Protein AF-A0A847X5A8-F1 (afdb_monomer_lite)

Secondary structure (DSSP, 8-state):
-PPPPPTT-------------------S-PPP-TTTT--TTTT--

Structure (mmCIF, N/CA/C/O backbone):
data_AF-A0A847X5A8-F1
#
_entry.id   AF-A0A847X5A8-F1
#
loop_
_atom_site.group_PDB
_atom_site.id
_atom_site.type_symbol
_atom_site.label_atom_id
_atom_site.label_alt_id
_atom_site.label_comp_id
_atom_site.label_asym_id
_atom_site.label_entity_id
_atom_site.label_seq_id
_atom_site.pdbx_PDB_ins_code
_atom_site.Cartn_x
_atom_site.Cartn_y
_atom_site.Cartn_z
_atom_site.occupancy
_atom_site.B_iso_or_equiv
_atom_site.auth_seq_id
_atom_site.auth_comp_id
_atom_site.auth_asym_id
_atom_site.auth_atom_id
_atom_site.pdbx_PDB_model_num
ATOM 1 N N . GLU A 1 1 ? 22.827 8.643 -16.159 1.00 76.19 1 GLU A N 1
ATOM 2 C CA . GLU A 1 1 ? 22.956 8.337 -17.602 1.00 76.19 1 GLU A CA 1
ATOM 3 C C . GLU A 1 1 ? 21.577 8.138 -18.211 1.00 76.19 1 GLU A C 1
ATOM 5 O O . GLU A 1 1 ? 20.652 7.812 -17.474 1.00 76.19 1 GLU A O 1
ATOM 10 N N . LYS A 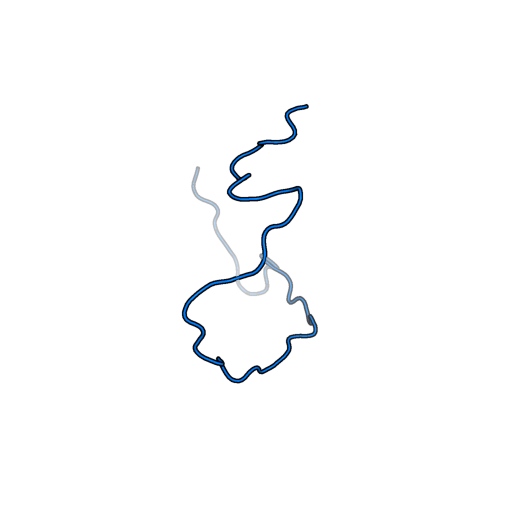1 2 ? 21.410 8.382 -19.515 1.00 84.56 2 LYS A N 1
ATOM 11 C CA . LYS A 1 2 ? 20.138 8.122 -20.205 1.00 84.56 2 LYS A CA 1
ATOM 12 C C . LYS A 1 2 ? 20.128 6.685 -20.723 1.00 84.56 2 LYS A C 1
ATOM 14 O O . LYS A 1 2 ? 21.041 6.305 -21.445 1.00 84.56 2 LYS A O 1
ATOM 19 N N . ALA A 1 3 ? 19.083 5.931 -20.397 1.00 89.50 3 ALA A N 1
ATOM 20 C CA . ALA A 1 3 ? 18.790 4.660 -21.050 1.00 89.50 3 ALA A CA 1
ATOM 21 C C . ALA A 1 3 ? 17.985 4.919 -22.337 1.00 89.50 3 ALA A C 1
ATOM 23 O O . ALA A 1 3 ? 17.059 5.734 -22.328 1.00 89.50 3 ALA A O 1
ATOM 24 N N . VAL A 1 4 ? 18.343 4.253 -23.438 1.00 94.12 4 VAL A N 1
ATOM 25 C CA . VAL A 1 4 ? 17.594 4.285 -24.706 1.00 94.12 4 VAL A CA 1
ATOM 26 C C . VAL A 1 4 ? 16.773 3.006 -24.789 1.00 94.12 4 VAL A C 1
ATOM 28 O O . VAL A 1 4 ? 17.353 1.928 -24.794 1.00 94.12 4 VAL A O 1
ATOM 31 N N . ILE A 1 5 ? 15.446 3.134 -24.851 1.00 96.00 5 ILE A N 1
ATOM 32 C CA . ILE A 1 5 ? 14.527 1.994 -24.942 1.00 96.00 5 ILE A CA 1
ATOM 33 C C . ILE A 1 5 ? 14.156 1.768 -26.406 1.00 96.00 5 ILE A C 1
ATOM 35 O O . ILE A 1 5 ? 13.736 2.702 -27.096 1.00 96.00 5 ILE A O 1
ATOM 39 N N . SER A 1 6 ? 14.294 0.529 -26.869 1.00 96.62 6 SER A N 1
ATOM 40 C CA . SER A 1 6 ? 13.975 0.136 -28.246 1.00 96.62 6 SER A CA 1
ATOM 41 C C . SER A 1 6 ? 12.585 -0.494 -28.369 1.00 96.62 6 SER A C 1
ATOM 43 O O . SER A 1 6 ? 12.012 -1.005 -27.405 1.00 96.62 6 SER A O 1
ATOM 45 N N . HIS A 1 7 ? 12.024 -0.490 -29.582 1.00 96.25 7 HIS A N 1
ATOM 46 C CA . HIS A 1 7 ? 10.751 -1.164 -29.845 1.00 96.25 7 HIS A CA 1
ATOM 47 C C . HIS A 1 7 ? 10.859 -2.671 -29.542 1.00 96.25 7 HIS A C 1
ATOM 49 O O . HIS A 1 7 ? 11.744 -3.345 -30.063 1.00 96.25 7 HIS A O 1
ATOM 55 N N . GLY A 1 8 ? 9.955 -3.189 -28.702 1.00 96.44 8 GLY A N 1
ATOM 56 C CA . GLY A 1 8 ? 9.937 -4.593 -28.265 1.00 96.44 8 GLY A CA 1
ATOM 57 C C . GLY A 1 8 ? 10.737 -4.890 -26.990 1.00 96.44 8 GLY A C 1
ATOM 58 O O . GLY A 1 8 ? 10.716 -6.022 -26.506 1.00 96.44 8 GLY A O 1
ATOM 59 N N . GLU A 1 9 ? 11.415 -3.898 -26.412 1.00 97.88 9 GLU A N 1
ATOM 60 C CA . GLU A 1 9 ? 12.169 -4.076 -25.173 1.00 97.88 9 GLU A CA 1
ATOM 61 C C . GLU A 1 9 ? 11.239 -4.250 -23.960 1.00 97.88 9 GLU A C 1
ATOM 63 O O . GLU A 1 9 ? 10.286 -3.496 -23.752 1.00 97.88 9 GLU A O 1
ATOM 68 N N . ARG A 1 10 ? 11.516 -5.266 -23.133 1.00 96.50 10 ARG A N 1
ATOM 69 C CA . ARG A 1 10 ? 10.771 -5.522 -21.893 1.00 96.50 10 ARG A CA 1
ATOM 70 C C . ARG A 1 10 ? 11.375 -4.699 -20.763 1.00 96.50 10 ARG A C 1
ATOM 72 O O . ARG A 1 10 ? 12.445 -5.033 -20.270 1.00 96.50 10 ARG A O 1
ATOM 79 N N . VAL A 1 11 ? 10.661 -3.669 -20.325 1.00 95.75 11 VAL A N 1
ATOM 80 C CA . VAL A 1 11 ? 11.136 -2.731 -19.288 1.00 95.75 11 VAL A CA 1
ATOM 81 C C . VAL A 1 11 ? 10.353 -2.815 -17.978 1.00 95.75 11 VAL A C 1
ATOM 83 O O . VAL A 1 11 ? 10.683 -2.151 -17.001 1.00 95.75 11 VAL A O 1
ATOM 86 N N . ALA A 1 12 ? 9.308 -3.639 -17.952 1.00 97.12 12 ALA A N 1
ATOM 87 C CA . ALA A 1 12 ? 8.466 -3.880 -16.792 1.00 97.12 12 ALA A CA 1
ATOM 88 C C . ALA A 1 12 ? 7.722 -5.213 -16.946 1.00 97.12 12 ALA A C 1
ATOM 90 O O . ALA A 1 12 ? 7.810 -5.886 -17.977 1.00 97.12 12 ALA A O 1
ATOM 91 N N . GLN A 1 13 ? 6.974 -5.578 -15.909 1.00 97.56 13 GLN A N 1
ATOM 92 C CA . GLN A 1 13 ? 6.142 -6.775 -15.872 1.00 97.56 13 GLN A CA 1
ATOM 93 C C . GLN A 1 13 ? 4.821 -6.484 -15.159 1.00 97.56 13 GLN A C 1
ATOM 95 O O . GLN A 1 13 ? 4.777 -5.716 -14.199 1.00 97.56 13 GLN A O 1
ATOM 100 N N . MET A 1 14 ? 3.744 -7.093 -15.654 1.00 97.19 14 MET A N 1
ATOM 101 C CA . MET A 1 14 ? 2.415 -6.987 -15.059 1.00 97.19 14 MET A CA 1
ATOM 102 C C . MET A 1 14 ? 2.294 -7.968 -13.894 1.00 97.19 14 MET A C 1
ATOM 104 O O . MET A 1 14 ? 2.646 -9.138 -14.032 1.00 97.19 1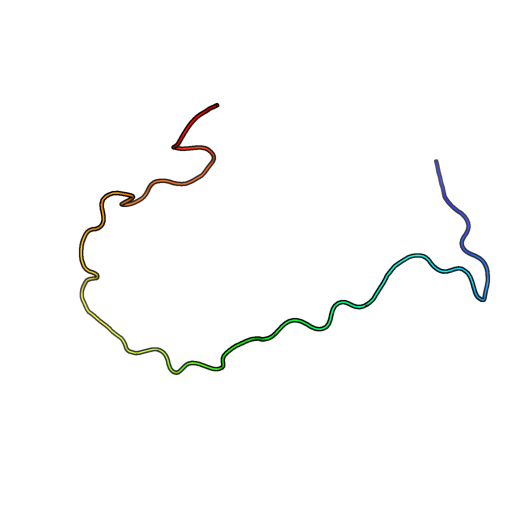4 MET A O 1
ATOM 108 N N . ILE A 1 15 ? 1.732 -7.506 -12.780 1.00 97.12 15 ILE A N 1
ATOM 109 C CA . ILE A 1 15 ? 1.358 -8.354 -11.650 1.00 97.12 15 ILE A CA 1
ATOM 110 C C . ILE A 1 15 ? -0.163 -8.348 -11.530 1.00 97.12 15 ILE A C 1
ATOM 112 O O . ILE A 1 15 ? -0.779 -7.288 -11.437 1.00 97.12 15 ILE A O 1
ATOM 116 N N . LEU A 1 16 ? -0.763 -9.538 -11.521 1.00 96.81 16 LEU A N 1
ATOM 117 C CA . LEU A 1 16 ? -2.181 -9.718 -11.225 1.00 96.81 16 LEU A CA 1
ATOM 118 C C . LEU A 1 16 ? -2.321 -10.025 -9.735 1.00 96.81 16 LEU A C 1
ATOM 120 O O . LEU A 1 16 ? -2.025 -11.133 -9.294 1.00 96.81 16 LEU A O 1
ATOM 124 N N . ALA A 1 17 ? -2.748 -9.030 -8.962 1.00 97.31 17 ALA A N 1
ATOM 125 C CA . ALA A 1 17 ? -2.990 -9.169 -7.533 1.00 97.31 17 ALA A CA 1
ATOM 126 C C . ALA A 1 17 ? -4.485 -9.037 -7.232 1.00 97.31 17 ALA A C 1
ATOM 128 O O . ALA A 1 17 ? -5.185 -8.221 -7.836 1.00 97.31 17 ALA A O 1
ATOM 129 N N . LYS A 1 18 ? -4.973 -9.837 -6.279 1.00 97.44 18 LYS A N 1
ATOM 130 C CA . LYS A 1 18 ? -6.335 -9.692 -5.764 1.00 97.44 18 LYS A CA 1
ATOM 131 C C . LYS A 1 18 ? -6.452 -8.352 -5.040 1.00 97.44 18 LYS A C 1
ATOM 133 O O . LYS A 1 18 ? -5.577 -7.996 -4.256 1.00 97.44 18 LYS A O 1
ATOM 138 N N . TYR A 1 19 ? -7.557 -7.658 -5.266 1.00 97.12 19 TYR A N 1
ATOM 139 C CA . TYR A 1 19 ? -7.961 -6.517 -4.458 1.00 97.12 19 TYR A CA 1
ATOM 140 C C . TYR A 1 19 ? -9.424 -6.682 -4.057 1.00 97.12 19 TYR A C 1
ATOM 142 O O . TYR A 1 19 ? -10.190 -7.360 -4.743 1.00 97.12 19 TYR A O 1
ATOM 150 N N . GLU A 1 20 ? -9.796 -6.067 -2.940 1.00 97.38 20 GLU A N 1
ATOM 151 C CA . GLU A 1 20 ? -11.171 -6.059 -2.452 1.00 97.38 20 GLU A CA 1
ATOM 152 C C . GLU A 1 20 ? -11.793 -4.687 -2.691 1.00 97.38 20 GLU A C 1
ATOM 154 O O . GLU A 1 20 ? -11.134 -3.653 -2.546 1.00 97.38 20 GLU A O 1
ATOM 159 N N . ARG A 1 21 ? -13.082 -4.672 -3.029 1.00 97.44 21 ARG A N 1
ATOM 160 C CA . ARG A 1 21 ? -13.882 -3.449 -3.025 1.00 97.44 21 ARG A CA 1
ATOM 161 C C . ARG A 1 21 ? -14.614 -3.371 -1.695 1.00 97.44 21 ARG A C 1
ATOM 163 O O . ARG A 1 21 ? -15.341 -4.296 -1.348 1.00 97.44 21 ARG A O 1
ATOM 170 N N . ILE A 1 22 ? -14.436 -2.265 -0.985 1.00 97.00 22 ILE A N 1
ATOM 171 C CA . ILE A 1 22 ? -15.087 -2.039 0.303 1.00 97.00 22 ILE A CA 1
ATOM 172 C C . ILE A 1 22 ? -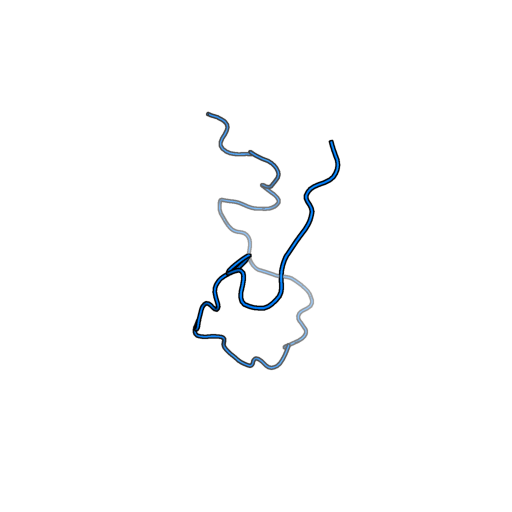15.993 -0.816 0.260 1.00 97.00 22 ILE A C 1
ATOM 174 O O . ILE A 1 22 ? -15.807 0.093 -0.551 1.00 97.00 22 ILE A O 1
ATOM 178 N N . GLU A 1 23 ? -16.956 -0.803 1.171 1.00 97.94 23 GLU A N 1
ATOM 179 C CA . GLU A 1 23 ? -17.744 0.371 1.514 1.00 97.94 23 GLU A CA 1
ATOM 180 C C . GLU A 1 23 ? -17.209 0.926 2.831 1.00 97.94 23 GLU A C 1
ATOM 182 O O . GLU A 1 23 ? -17.043 0.190 3.808 1.00 97.94 23 GLU A O 1
ATOM 187 N N . PHE A 1 24 ? -16.899 2.220 2.853 1.00 96.75 24 PHE A N 1
ATOM 188 C CA . PHE A 1 24 ? -16.466 2.866 4.082 1.00 96.75 24 PHE A CA 1
ATOM 189 C C . PHE A 1 24 ? -17.651 3.002 5.030 1.00 96.75 24 PHE A C 1
ATOM 191 O O . PHE A 1 24 ? -18.708 3.507 4.656 1.00 96.75 24 PHE A O 1
ATOM 198 N N . LYS A 1 25 ? -17.447 2.573 6.273 1.00 97.06 25 LYS A N 1
ATOM 199 C CA . LYS A 1 25 ? -18.374 2.812 7.371 1.00 97.06 25 LYS A CA 1
ATOM 200 C C . LYS A 1 25 ? -17.763 3.860 8.287 1.00 97.06 25 LYS A C 1
ATOM 202 O O . LYS A 1 25 ? -16.727 3.605 8.895 1.00 97.06 25 LYS A O 1
ATOM 207 N N . GLU A 1 26 ? -18.404 5.018 8.358 1.00 97.75 26 GLU A N 1
ATOM 208 C CA . GLU A 1 26 ? -18.006 6.088 9.267 1.00 97.75 26 GLU A CA 1
ATOM 209 C C . GLU A 1 26 ? -18.142 5.628 10.727 1.00 97.75 26 GLU A C 1
ATOM 211 O O . GLU A 1 26 ? -19.088 4.918 11.089 1.00 97.75 26 GLU A O 1
ATOM 216 N N . ALA A 1 27 ? -17.161 5.994 11.547 1.00 97.19 27 ALA A N 1
ATOM 217 C CA . ALA A 1 27 ? -17.107 5.699 12.970 1.00 97.19 27 ALA A CA 1
ATOM 218 C C . ALA A 1 27 ? -16.474 6.891 13.691 1.00 97.19 27 ALA A C 1
ATOM 220 O O . ALA A 1 27 ? -15.557 7.509 13.156 1.00 97.19 27 ALA A O 1
ATOM 221 N N . GLU A 1 28 ? -16.957 7.189 14.896 1.00 97.88 28 GLU A N 1
ATOM 222 C CA . GLU A 1 28 ? -16.412 8.273 15.721 1.00 97.88 28 GLU A CA 1
ATOM 223 C C . GLU A 1 28 ? -14.981 7.955 16.177 1.00 97.88 28 GLU A C 1
ATOM 225 O O . GLU A 1 28 ? -14.116 8.824 16.140 1.00 97.88 28 GLU A O 1
ATOM 230 N N . GLU A 1 29 ? -14.713 6.693 16.536 1.00 97.19 29 GLU A N 1
ATOM 231 C CA . GLU A 1 29 ? -13.404 6.222 16.996 1.00 97.19 29 GLU A CA 1
ATOM 232 C C . GLU A 1 29 ? -13.123 4.779 16.537 1.00 97.19 29 GLU A C 1
ATOM 234 O O . GLU A 1 29 ? -14.035 3.969 16.325 1.00 97.19 29 GLU A O 1
ATOM 239 N N . LEU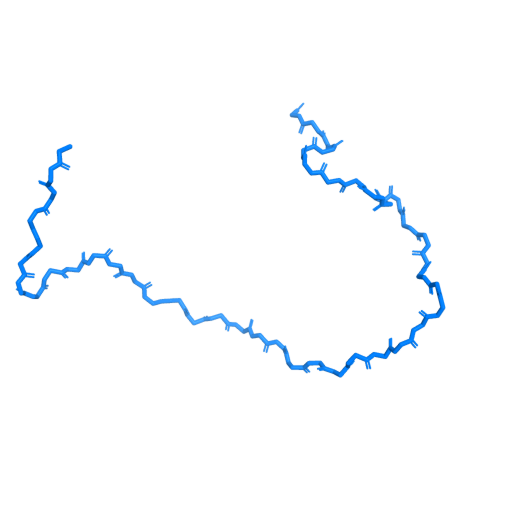 A 1 30 ? -11.838 4.442 16.390 1.00 96.25 30 LEU A N 1
ATOM 240 C CA . LEU A 1 30 ? -11.362 3.081 16.130 1.00 96.25 30 LEU A CA 1
ATOM 241 C C . LEU A 1 30 ? -10.849 2.447 17.427 1.00 96.25 30 LEU A C 1
ATOM 243 O O . LEU A 1 30 ? -10.439 3.138 18.351 1.00 96.25 30 LEU A O 1
ATOM 247 N N . LYS A 1 31 ? -10.849 1.112 17.497 1.00 96.31 31 LYS A N 1
ATOM 248 C CA . LYS A 1 31 ? -10.291 0.396 18.652 1.00 96.31 31 LYS A CA 1
ATOM 249 C C . LYS A 1 31 ? -8.771 0.517 18.680 1.00 96.31 31 LYS A C 1
ATOM 251 O O . LYS A 1 31 ? -8.127 0.361 17.641 1.00 96.31 31 LYS A O 1
ATOM 256 N N . ASP A 1 32 ? -8.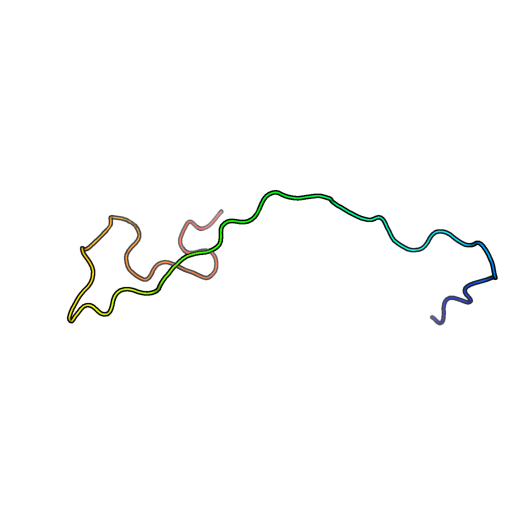218 0.645 19.881 1.00 97.00 32 ASP A N 1
ATOM 257 C CA . ASP A 1 32 ? -6.779 0.557 20.093 1.00 97.00 32 ASP A CA 1
ATOM 258 C C . ASP A 1 32 ? -6.221 -0.799 19.649 1.00 97.00 32 ASP A C 1
ATOM 260 O O . ASP A 1 32 ? -6.861 -1.852 19.747 1.00 97.00 32 ASP A O 1
ATOM 264 N N . THR A 1 33 ? -4.976 -0.773 19.186 1.00 96.88 33 THR A N 1
ATOM 265 C CA . THR A 1 33 ? -4.195 -1.971 18.876 1.00 96.88 33 THR A CA 1
ATOM 266 C C . THR A 1 33 ? -2.808 -1.827 19.483 1.00 96.88 33 THR A C 1
ATOM 268 O O . THR A 1 33 ? -2.350 -0.717 19.730 1.00 96.88 33 THR A O 1
ATOM 271 N N . GLN A 1 34 ? -2.092 -2.939 19.663 1.00 95.06 34 GLN A N 1
ATOM 272 C CA . GLN A 1 34 ? -0.709 -2.909 20.154 1.00 95.06 34 GLN A CA 1
ATOM 273 C C . GLN A 1 34 ? 0.214 -2.023 19.295 1.00 95.06 34 GLN A C 1
ATOM 275 O O . GLN A 1 34 ? 1.178 -1.467 19.811 1.00 95.06 34 GLN A O 1
ATOM 280 N N . ARG A 1 35 ? -0.071 -1.895 17.991 1.00 94.50 35 ARG A N 1
ATOM 281 C CA . ARG A 1 35 ? 0.694 -1.033 17.081 1.00 94.50 35 ARG A CA 1
ATOM 282 C C . ARG A 1 35 ? 0.404 0.455 17.304 1.00 94.50 35 ARG A C 1
ATOM 284 O O . ARG A 1 35 ? 1.318 1.257 17.140 1.00 94.50 35 ARG A O 1
ATOM 291 N N . GLY A 1 36 ? -0.839 0.817 17.628 1.00 94.75 36 GLY A N 1
ATOM 292 C CA . GLY A 1 36 ? -1.286 2.212 17.694 1.00 94.75 36 GLY A CA 1
ATOM 293 C C . GLY A 1 36 ? -0.880 3.003 16.445 1.00 94.75 36 GLY A C 1
ATOM 294 O O . GLY A 1 36 ? -1.001 2.506 15.323 1.00 94.75 36 GLY A O 1
ATOM 295 N N . ASP A 1 37 ? -0.297 4.181 16.657 1.00 94.69 37 ASP A N 1
ATOM 296 C CA . ASP A 1 37 ? 0.190 5.080 15.600 1.00 94.69 37 ASP A CA 1
ATOM 297 C C . ASP A 1 37 ? 1.584 4.702 15.045 1.00 94.69 37 ASP A C 1
ATOM 299 O O . ASP A 1 37 ? 2.225 5.477 14.330 1.00 94.69 37 ASP A O 1
ATOM 303 N N . GLY A 1 38 ? 2.094 3.509 15.371 1.00 92.94 38 GLY A N 1
ATOM 304 C CA . GLY A 1 38 ? 3.420 3.039 14.970 1.00 92.94 38 GLY A CA 1
ATOM 305 C C . GLY A 1 38 ? 3.600 2.896 13.449 1.00 92.94 38 GLY A C 1
ATOM 306 O O . GLY A 1 38 ? 3.135 1.929 12.831 1.00 92.94 38 GLY A O 1
ATOM 307 N N . GLY A 1 39 ? 4.368 3.816 12.854 1.00 93.38 39 GLY A N 1
ATOM 308 C CA . GLY A 1 39 ? 4.787 3.835 11.443 1.00 93.38 39 GLY A CA 1
ATOM 309 C C . GLY A 1 39 ? 6.295 4.070 11.263 1.00 93.38 39 GLY A C 1
ATOM 310 O O . GLY A 1 39 ? 7.045 4.073 12.230 1.00 93.38 39 GLY A O 1
ATOM 311 N N . PHE A 1 40 ? 6.767 4.238 10.023 1.00 92.00 40 PHE A N 1
ATOM 312 C CA . PHE A 1 40 ? 8.145 4.682 9.708 1.00 92.00 40 PHE A CA 1
ATOM 313 C C . PHE A 1 40 ? 9.277 3.928 10.430 1.00 92.00 40 PHE A C 1
ATOM 315 O O . PHE A 1 40 ? 10.156 4.527 11.039 1.00 92.00 40 PHE A O 1
ATOM 322 N N . GLY A 1 41 ? 9.262 2.595 10.370 1.00 91.56 41 GLY A N 1
ATOM 323 C CA . GLY A 1 41 ? 10.291 1.796 11.039 1.00 91.56 41 GLY A CA 1
ATOM 324 C C . GLY A 1 41 ? 10.131 1.724 12.561 1.00 91.56 41 GLY A C 1
ATOM 325 O O . GLY A 1 41 ? 11.117 1.493 13.247 1.00 91.56 41 GLY A O 1
ATOM 326 N N . HIS A 1 42 ? 8.910 1.874 13.100 1.00 89.69 42 HIS A N 1
ATOM 327 C CA . HIS A 1 42 ? 8.645 1.805 14.550 1.00 89.69 42 HIS A CA 1
ATOM 328 C C . HIS A 1 42 ? 9.137 0.522 15.247 1.00 89.69 42 HIS A C 1
ATOM 330 O O . HIS A 1 42 ? 9.299 0.515 16.461 1.00 89.69 42 HIS A O 1
ATOM 336 N N . THR A 1 43 ? 9.364 -0.563 14.499 1.00 90.31 43 THR A N 1
ATOM 337 C CA . THR A 1 43 ? 9.905 -1.821 15.032 1.00 90.31 43 THR A CA 1
ATOM 338 C C . THR A 1 43 ? 11.428 -1.840 15.114 1.00 90.31 43 THR A C 1
ATOM 340 O O . THR A 1 43 ? 11.980 -2.802 15.634 1.00 90.31 43 THR A O 1
ATOM 343 N N . GLY A 1 44 ? 12.105 -0.818 14.583 1.00 88.88 44 GLY A N 1
ATOM 344 C CA . GLY A 1 44 ? 13.555 -0.813 14.425 1.00 88.88 44 GLY A CA 1
ATOM 345 C C . GLY A 1 44 ? 14.065 -1.911 13.484 1.00 88.88 44 GLY A C 1
ATOM 346 O O . GLY A 1 44 ? 13.304 -2.470 12.68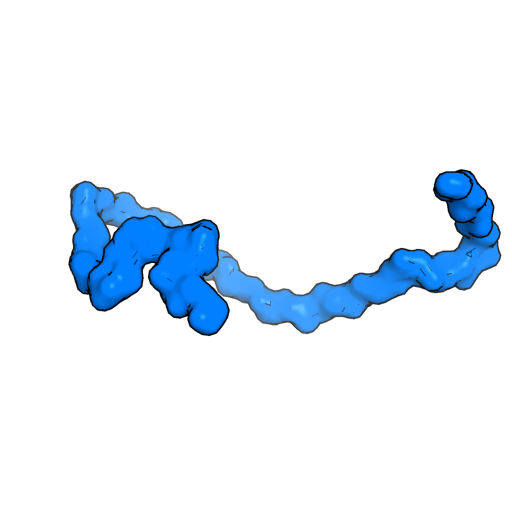4 1.00 88.88 44 GLY A O 1
ATOM 347 N N . LEU A 1 45 ? 15.371 -2.167 13.595 1.00 70.12 45 LEU A N 1
ATOM 348 C CA . LEU A 1 45 ? 16.121 -3.287 13.019 1.00 70.12 45 LEU A CA 1
ATOM 349 C C . LEU A 1 45 ? 16.538 -4.241 14.140 1.00 70.12 45 LEU A C 1
ATOM 351 O O . LEU A 1 45 ? 16.913 -3.720 15.216 1.00 70.12 45 LEU A O 1
#

Foldseek 3Di:
DDDDDDPPDDPDDDDDDDDDDDDDDDDPDDDDDPCRPPDDCSVPD

pLDDT: mean 94.34, std 5.45, range [70.12, 97.94]

Sequence (45 aa):
EKAVISHGERVAQMILAKYERIEFKEAEELKDTQRGDGGFGHTGL

Radius of gyration: 21.04 Å; chains: 1; bounding box: 41×18×50 Å